Protein AF-A0A1C5VW47-F1 (afdb_monomer_lite)

Structure (mmCIF, N/CA/C/O backbone):
data_AF-A0A1C5VW47-F1
#
_entry.id   AF-A0A1C5VW47-F1
#
loop_
_atom_site.group_PDB
_atom_site.id
_atom_site.type_symbol
_atom_site.label_atom_id
_atom_site.label_alt_id
_atom_site.label_comp_id
_atom_site.label_asym_id
_atom_site.label_entity_id
_atom_site.label_seq_id
_atom_site.pdbx_PDB_ins_code
_atom_site.Cartn_x
_atom_site.Cartn_y
_atom_site.Cartn_z
_atom_site.occupancy
_atom_site.B_iso_or_equiv
_atom_site.auth_seq_id
_atom_site.auth_comp_id
_atom_site.auth_asym_id
_atom_site.auth_atom_id
_atom_site.pdbx_PDB_model_num
ATOM 1 N N . MET A 1 1 ? 24.493 -15.133 -5.962 1.00 59.44 1 MET A N 1
ATOM 2 C CA . MET A 1 1 ? 23.735 -14.236 -6.859 1.00 59.44 1 MET A CA 1
ATOM 3 C C . MET A 1 1 ? 22.553 -13.717 -6.058 1.00 59.44 1 MET A C 1
ATOM 5 O O . MET A 1 1 ? 21.552 -14.414 -5.952 1.00 59.44 1 MET A O 1
ATOM 9 N N . HIS A 1 2 ? 22.722 -12.598 -5.358 1.00 70.94 2 HIS A N 1
ATOM 10 C CA . HIS A 1 2 ? 21.660 -12.024 -4.533 1.00 70.94 2 HIS A CA 1
ATOM 11 C C . HIS A 1 2 ? 20.960 -10.961 -5.357 1.00 70.94 2 HIS A C 1
ATOM 13 O O . HIS A 1 2 ? 21.640 -10.074 -5.847 1.00 70.94 2 HIS A O 1
ATOM 19 N N . LEU A 1 3 ? 19.636 -11.064 -5.482 1.00 79.25 3 LEU A N 1
ATOM 20 C CA . LEU A 1 3 ? 18.802 -10.002 -6.030 1.00 79.25 3 LEU A CA 1
ATOM 21 C C . LEU A 1 3 ? 18.899 -8.795 -5.093 1.00 79.25 3 LEU A C 1
ATOM 23 O O . LEU A 1 3 ? 18.185 -8.705 -4.092 1.00 79.25 3 LEU A O 1
ATOM 27 N N . GLY A 1 4 ? 19.841 -7.907 -5.377 1.00 91.94 4 GLY A N 1
ATOM 28 C CA . GLY A 1 4 ? 20.003 -6.645 -4.688 1.00 91.94 4 GLY A CA 1
ATOM 29 C C . GLY A 1 4 ? 18.925 -5.645 -5.097 1.00 91.94 4 GLY A C 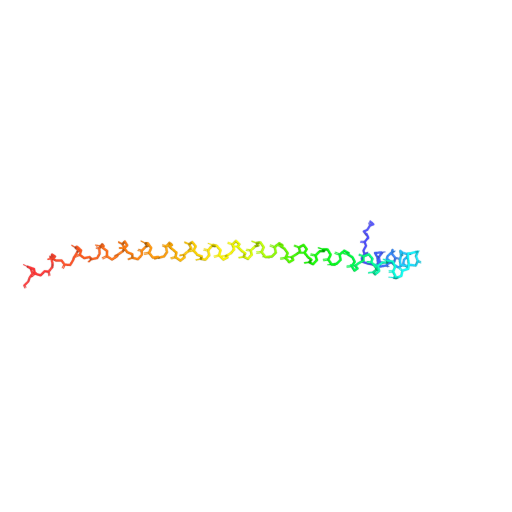1
ATOM 30 O O . GLY A 1 4 ? 18.156 -5.845 -6.040 1.00 91.94 4 GLY A O 1
ATOM 31 N N . ALA A 1 5 ? 18.900 -4.509 -4.399 1.00 93.94 5 ALA A N 1
ATOM 32 C CA . ALA A 1 5 ? 17.970 -3.420 -4.696 1.00 93.94 5 ALA A CA 1
ATOM 33 C C . ALA A 1 5 ? 18.071 -2.943 -6.159 1.00 93.94 5 ALA A C 1
ATOM 35 O O . ALA A 1 5 ? 17.060 -2.600 -6.769 1.00 93.94 5 ALA A O 1
ATOM 36 N N . GLN A 1 6 ? 19.276 -2.978 -6.740 1.00 92.75 6 GLN A N 1
ATOM 37 C CA . GLN A 1 6 ? 19.512 -2.596 -8.131 1.00 92.75 6 GLN A CA 1
ATOM 38 C C . GLN A 1 6 ? 18.828 -3.551 -9.122 1.00 92.75 6 GLN A C 1
ATOM 40 O O . GLN A 1 6 ? 18.162 -3.085 -10.045 1.00 92.75 6 GLN A O 1
ATOM 45 N N . GLU A 1 7 ? 18.930 -4.868 -8.927 1.00 93.19 7 GLU A N 1
ATOM 46 C CA . GLU A 1 7 ? 18.259 -5.844 -9.798 1.00 93.19 7 GLU A CA 1
ATOM 47 C C . GLU A 1 7 ? 16.734 -5.756 -9.668 1.00 93.19 7 GLU A C 1
ATOM 49 O O . GLU A 1 7 ? 16.036 -5.791 -10.683 1.00 93.19 7 GLU A O 1
ATOM 54 N N . LEU A 1 8 ? 16.205 -5.544 -8.455 1.00 94.31 8 LEU A N 1
ATOM 55 C CA . LEU A 1 8 ? 14.764 -5.338 -8.265 1.00 94.31 8 LEU A CA 1
ATOM 56 C C . LEU A 1 8 ? 14.243 -4.088 -8.982 1.00 94.31 8 LEU A C 1
ATOM 58 O O . LEU A 1 8 ? 13.160 -4.141 -9.562 1.00 94.31 8 LEU A O 1
ATOM 62 N N . ILE A 1 9 ? 15.002 -2.988 -8.995 1.00 94.81 9 ILE A N 1
ATOM 63 C CA . ILE A 1 9 ? 14.629 -1.771 -9.734 1.00 94.81 9 ILE A CA 1
ATOM 64 C C . ILE A 1 9 ? 14.568 -2.035 -11.243 1.00 94.81 9 ILE A C 1
ATOM 66 O O . ILE A 1 9 ? 13.620 -1.599 -11.898 1.00 94.81 9 ILE A O 1
ATOM 70 N N . VAL A 1 10 ? 15.537 -2.770 -11.798 1.00 95.12 10 VAL A N 1
ATOM 71 C CA . VAL A 1 10 ? 15.551 -3.116 -13.230 1.00 95.12 10 VAL A CA 1
ATOM 72 C C . VAL A 1 10 ? 14.353 -3.997 -13.589 1.00 95.12 10 VAL A C 1
ATOM 74 O O . VAL A 1 10 ? 13.662 -3.726 -14.571 1.00 95.12 10 VAL A O 1
ATOM 77 N N . ILE A 1 11 ? 14.053 -5.009 -12.771 1.00 94.31 11 ILE A N 1
ATOM 78 C CA . ILE A 1 11 ? 12.882 -5.876 -12.970 1.00 94.31 11 ILE A CA 1
ATOM 79 C C . ILE A 1 11 ? 11.588 -5.058 -12.877 1.00 94.31 11 ILE A C 1
ATOM 81 O O . ILE A 1 11 ? 10.704 -5.202 -13.723 1.00 94.31 11 ILE A O 1
ATOM 85 N N . LEU A 1 12 ? 11.484 -4.162 -11.894 1.00 94.12 12 LEU A N 1
ATOM 86 C CA . LEU A 1 12 ? 10.323 -3.292 -11.720 1.00 94.12 12 LEU A CA 1
ATOM 87 C C . LEU A 1 12 ? 10.115 -2.374 -12.930 1.00 94.12 12 LEU A C 1
ATOM 89 O O . LEU A 1 12 ? 8.978 -2.204 -13.365 1.00 94.12 12 LEU A O 1
ATOM 93 N N . LEU A 1 13 ? 11.190 -1.842 -13.517 1.00 95.31 13 LEU A N 1
ATOM 94 C CA . LEU A 1 13 ? 11.136 -1.069 -14.761 1.00 95.31 13 LEU A CA 1
ATOM 95 C C . LEU A 1 13 ? 10.599 -1.899 -15.933 1.00 95.31 13 LEU A C 1
ATOM 97 O O . LEU A 1 13 ? 9.718 -1.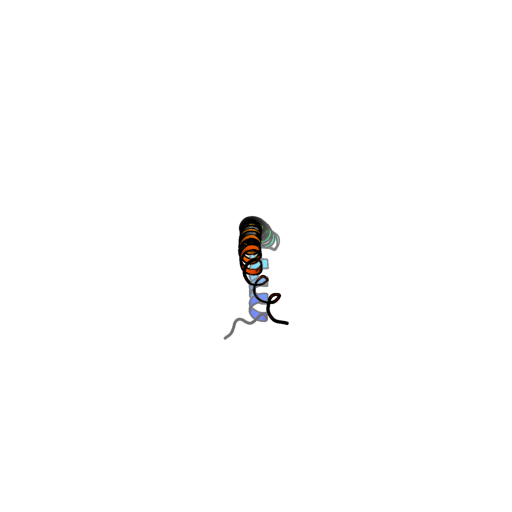429 -16.651 1.00 95.31 13 LEU A O 1
ATOM 101 N N . ILE A 1 14 ? 11.072 -3.137 -16.103 1.00 96.06 14 ILE A N 1
ATOM 102 C CA . ILE A 1 14 ? 10.586 -4.039 -17.160 1.00 96.06 14 ILE A CA 1
ATOM 103 C C . ILE A 1 14 ? 9.089 -4.320 -16.975 1.00 96.06 14 ILE A C 1
ATOM 105 O O . ILE A 1 14 ? 8.308 -4.172 -17.914 1.00 96.06 14 ILE A O 1
ATOM 109 N N . VAL A 1 15 ? 8.665 -4.658 -15.755 1.00 95.38 15 VAL A N 1
ATOM 110 C CA . VAL A 1 15 ? 7.248 -4.876 -15.417 1.00 95.38 15 VAL A CA 1
ATOM 111 C C . VAL A 1 15 ? 6.426 -3.614 -15.699 1.00 95.38 15 VAL A C 1
ATOM 113 O O . VAL A 1 15 ? 5.345 -3.695 -16.282 1.00 95.38 15 VAL A O 1
ATOM 116 N N . LEU A 1 16 ? 6.940 -2.434 -15.353 1.00 94.81 16 LEU A N 1
ATOM 117 C CA . LEU A 1 16 ? 6.254 -1.168 -15.593 1.00 94.81 16 LEU A CA 1
ATOM 118 C C . LEU A 1 16 ? 6.088 -0.863 -17.087 1.00 94.81 16 LEU A C 1
ATOM 120 O O . LEU A 1 16 ? 5.077 -0.277 -17.461 1.00 94.81 16 LEU A O 1
ATOM 124 N N . ILE A 1 17 ? 7.031 -1.270 -17.939 1.00 95.75 17 ILE A N 1
ATOM 125 C CA . ILE A 1 17 ? 6.917 -1.126 -19.398 1.00 95.75 17 ILE A CA 1
ATOM 126 C C . ILE A 1 17 ? 5.877 -2.106 -19.962 1.00 95.75 17 ILE A C 1
ATOM 128 O O . ILE A 1 17 ? 5.057 -1.705 -20.784 1.00 95.75 17 ILE A O 1
ATOM 132 N N . LEU A 1 18 ? 5.865 -3.361 -19.498 1.00 95.81 18 LEU A N 1
ATOM 133 C CA . LEU A 1 18 ? 4.927 -4.387 -19.977 1.00 95.81 18 LEU A CA 1
ATOM 134 C C . LEU A 1 18 ? 3.478 -4.105 -19.564 1.00 95.81 18 LEU A C 1
ATOM 136 O O . LEU A 1 18 ? 2.559 -4.225 -20.372 1.00 95.81 18 LEU A O 1
ATOM 140 N N . PHE A 1 19 ? 3.264 -3.739 -18.301 1.00 93.94 19 PHE A N 1
ATOM 141 C CA . PHE A 1 19 ? 1.925 -3.520 -17.746 1.00 93.94 19 PHE A CA 1
ATOM 142 C C . PHE A 1 19 ? 1.484 -2.051 -17.807 1.00 93.94 19 PHE A C 1
ATOM 144 O O . PHE A 1 19 ? 0.287 -1.757 -17.747 1.00 93.94 19 PHE A O 1
ATOM 151 N N . GLY A 1 20 ? 2.429 -1.119 -17.931 1.00 92.38 20 GLY A N 1
ATOM 152 C CA . GLY A 1 20 ? 2.188 0.317 -17.850 1.00 92.38 20 GLY A CA 1
ATOM 153 C C . GLY A 1 20 ? 1.958 0.809 -16.415 1.00 92.38 20 GLY A C 1
ATOM 154 O O . GLY A 1 20 ? 1.395 0.119 -15.560 1.00 92.38 20 GLY A O 1
ATOM 155 N N . GLY A 1 21 ? 2.296 2.076 -16.156 1.00 93.06 21 GLY A N 1
ATOM 156 C CA . GLY A 1 21 ? 2.075 2.702 -14.843 1.00 93.06 21 GLY A CA 1
ATOM 157 C C . GLY A 1 21 ? 0.608 2.750 -14.407 1.00 93.06 21 GLY A C 1
ATOM 158 O O . GLY A 1 21 ? 0.311 2.657 -13.219 1.00 93.06 21 GLY A O 1
ATOM 159 N N . LYS A 1 22 ? -0.335 2.812 -15.357 1.00 92.56 22 LYS A N 1
ATOM 160 C CA . LYS A 1 22 ? -1.777 2.844 -15.062 1.00 92.56 22 LYS A CA 1
ATOM 161 C C . LYS A 1 22 ? -2.296 1.549 -14.428 1.00 92.56 22 LYS A C 1
ATOM 163 O O . LYS A 1 22 ? -3.105 1.625 -13.506 1.00 92.56 22 LYS A O 1
ATOM 168 N N . LYS A 1 23 ? -1.856 0.372 -14.896 1.00 92.81 23 LYS A N 1
ATOM 169 C CA . LYS A 1 23 ? -2.300 -0.918 -14.336 1.00 92.81 23 LYS A CA 1
ATOM 170 C C . LYS A 1 23 ? -1.697 -1.156 -12.955 1.00 92.81 23 LYS A C 1
ATOM 172 O O . LYS A 1 23 ? -2.436 -1.490 -12.034 1.00 92.81 23 LYS A O 1
ATOM 177 N N . VAL A 1 24 ? -0.395 -0.903 -12.798 1.00 93.31 24 VAL A N 1
ATOM 178 C CA . VAL A 1 24 ? 0.304 -1.031 -11.507 1.00 93.31 24 VAL A CA 1
ATOM 179 C C . VAL A 1 24 ? -0.290 -0.077 -10.465 1.00 93.31 24 VAL A C 1
ATOM 181 O O . VAL A 1 24 ? -0.614 -0.505 -9.361 1.00 93.31 24 VAL A O 1
ATOM 184 N N . ALA A 1 25 ? -0.533 1.190 -10.825 1.00 91.88 25 ALA A N 1
ATOM 185 C CA . ALA A 1 25 ? -1.170 2.154 -9.926 1.00 91.88 25 ALA A CA 1
ATOM 186 C C . ALA A 1 25 ? -2.621 1.776 -9.579 1.00 91.88 25 ALA A C 1
ATOM 188 O O . ALA A 1 25 ? -3.049 1.982 -8.445 1.00 91.88 25 ALA A O 1
ATOM 189 N N . GLY A 1 26 ? -3.377 1.209 -10.526 1.00 95.19 26 GLY A N 1
ATOM 190 C CA . GLY A 1 26 ? -4.729 0.705 -10.275 1.00 95.19 26 GLY A CA 1
ATOM 191 C C . GLY A 1 26 ? -4.751 -0.434 -9.251 1.00 95.19 26 GLY A C 1
ATOM 192 O O . GLY A 1 26 ? -5.510 -0.368 -8.285 1.00 95.19 26 GLY A O 1
ATOM 193 N N . LEU A 1 27 ? -3.873 -1.430 -9.419 1.00 94.56 27 LEU A N 1
ATOM 194 C CA . LEU A 1 27 ? -3.719 -2.545 -8.476 1.00 94.56 27 LEU A CA 1
ATOM 195 C C . LEU A 1 27 ? -3.244 -2.062 -7.100 1.00 94.56 27 LEU A C 1
ATOM 197 O O . LEU A 1 27 ? -3.815 -2.452 -6.085 1.00 94.56 27 LEU A O 1
ATOM 201 N N . GLY A 1 28 ? -2.255 -1.165 -7.064 1.00 94.88 28 GLY A N 1
ATOM 202 C CA . GLY A 1 28 ? -1.751 -0.577 -5.824 1.00 94.88 28 GLY A CA 1
ATOM 203 C C . GLY A 1 28 ? -2.818 0.210 -5.061 1.00 94.88 28 GLY A C 1
ATOM 204 O O . GLY A 1 28 ? -2.920 0.066 -3.846 1.00 94.88 28 GLY A O 1
ATOM 205 N N . LYS A 1 29 ? -3.666 0.987 -5.754 1.00 95.44 29 LYS A N 1
ATOM 206 C CA . LYS A 1 29 ? -4.805 1.674 -5.119 1.00 95.44 29 LYS A CA 1
ATOM 207 C C . LYS A 1 29 ? -5.816 0.685 -4.541 1.00 95.44 29 LYS A C 1
ATOM 209 O O . LYS A 1 29 ? -6.214 0.854 -3.396 1.00 95.44 29 LYS A O 1
ATOM 214 N N . ALA A 1 30 ? -6.202 -0.343 -5.298 1.00 96.06 30 ALA A N 1
ATOM 215 C CA . ALA A 1 30 ? -7.160 -1.347 -4.831 1.00 96.06 30 ALA A CA 1
ATOM 216 C C . ALA A 1 30 ? -6.636 -2.125 -3.609 1.00 96.06 30 ALA A C 1
ATOM 218 O O . ALA A 1 30 ? -7.335 -2.235 -2.601 1.00 96.06 30 ALA A O 1
ATOM 219 N N . MET A 1 31 ? -5.387 -2.604 -3.660 1.00 96.50 31 MET A N 1
ATOM 220 C CA . MET A 1 31 ? -4.765 -3.290 -2.522 1.00 96.50 31 MET A CA 1
ATOM 221 C C . MET A 1 31 ? -4.543 -2.356 -1.330 1.00 96.50 31 MET A C 1
ATOM 223 O O . MET A 1 31 ? -4.758 -2.762 -0.192 1.00 96.50 31 MET A O 1
ATOM 227 N N . GLY A 1 32 ? -4.149 -1.104 -1.574 1.00 95.06 32 GLY A N 1
ATOM 228 C CA . GLY A 1 32 ? -3.935 -0.110 -0.523 1.00 95.06 32 GLY A CA 1
ATOM 229 C C . GLY A 1 32 ? -5.213 0.218 0.244 1.00 95.06 32 GLY A C 1
ATOM 230 O O . GLY A 1 32 ? -5.184 0.272 1.471 1.00 95.06 32 GLY A O 1
ATOM 231 N N . THR A 1 33 ? -6.341 0.373 -0.456 1.00 96.50 33 THR A N 1
ATOM 232 C CA . THR A 1 33 ? -7.651 0.562 0.183 1.00 96.50 33 THR A CA 1
ATOM 233 C C . THR A 1 33 ? -8.040 -0.653 1.022 1.00 96.50 33 THR A C 1
ATOM 235 O O . THR A 1 33 ? -8.367 -0.486 2.193 1.00 96.50 33 THR A O 1
ATOM 238 N N . SER A 1 34 ?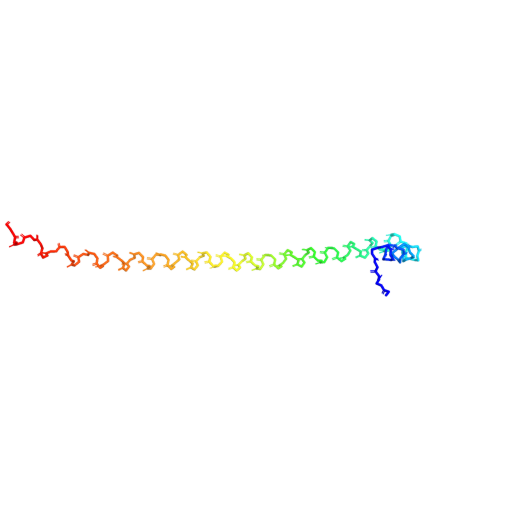 -7.908 -1.869 0.478 1.00 96.38 34 SER A N 1
ATOM 239 C CA . SER A 1 34 ? -8.225 -3.104 1.212 1.00 96.38 34 SER A CA 1
ATOM 240 C C . SER A 1 34 ? -7.369 -3.271 2.471 1.00 96.38 34 SER A C 1
ATOM 242 O O . SER A 1 34 ? -7.891 -3.580 3.541 1.00 96.38 34 SER A O 1
ATOM 244 N N . LEU A 1 35 ? -6.061 -3.004 2.381 1.00 96.62 35 LEU A N 1
ATOM 245 C CA . LEU A 1 35 ? -5.167 -3.085 3.534 1.00 96.62 35 LEU A CA 1
ATOM 246 C C . LEU A 1 35 ? -5.464 -1.992 4.567 1.00 96.62 35 LEU A C 1
ATOM 248 O O . LEU A 1 35 ? -5.338 -2.232 5.768 1.00 96.62 35 LEU A O 1
ATOM 252 N N . ARG A 1 36 ? -5.862 -0.795 4.121 1.00 95.62 36 ARG A N 1
ATOM 253 C CA . ARG A 1 36 ? -6.254 0.300 5.011 1.00 95.62 36 ARG A CA 1
ATOM 254 C C . ARG A 1 36 ? -7.524 -0.036 5.791 1.00 95.62 36 ARG A C 1
ATOM 256 O O . ARG A 1 36 ? -7.523 0.145 7.004 1.00 95.62 36 ARG A O 1
ATOM 263 N N . GLU A 1 37 ? -8.561 -0.529 5.121 1.00 95.31 37 GLU A N 1
ATOM 264 C CA . GLU A 1 37 ? -9.809 -0.963 5.764 1.00 95.31 37 GLU A CA 1
ATOM 265 C C . GLU A 1 37 ? -9.549 -2.119 6.734 1.00 95.31 37 GLU A C 1
ATOM 267 O O . GLU A 1 37 ? -9.956 -2.051 7.891 1.00 95.31 37 GLU A O 1
ATOM 272 N N . PHE A 1 38 ? -8.765 -3.118 6.314 1.00 95.56 38 PHE A N 1
ATOM 273 C CA . PHE A 1 38 ? -8.344 -4.215 7.186 1.00 95.56 38 PHE A CA 1
ATOM 274 C C . PHE A 1 38 ? -7.610 -3.701 8.431 1.00 95.56 38 PHE A C 1
ATOM 276 O O . PHE A 1 38 ? -7.903 -4.113 9.552 1.00 95.56 38 PHE A O 1
ATOM 283 N N . LYS A 1 39 ? -6.677 -2.757 8.258 1.00 92.75 39 LYS A N 1
ATOM 284 C CA . LYS A 1 39 ? -5.948 -2.153 9.374 1.00 92.75 39 LYS A CA 1
ATOM 285 C C . LYS A 1 39 ? -6.880 -1.363 10.291 1.00 92.75 39 LYS A C 1
ATOM 287 O O . LYS A 1 39 ? -6.722 -1.456 11.504 1.00 92.75 39 LYS A O 1
ATOM 292 N N . GLU A 1 40 ? -7.817 -0.584 9.762 1.00 93.44 40 GLU A N 1
ATOM 293 C CA . GLU A 1 40 ? -8.793 0.139 10.584 1.00 93.44 40 GLU A CA 1
ATOM 294 C C . GLU A 1 40 ? -9.671 -0.823 11.399 1.00 93.44 40 GLU A C 1
ATOM 296 O O . GLU A 1 40 ? -9.861 -0.583 12.587 1.00 93.44 40 GLU A O 1
ATOM 301 N N . GLU A 1 41 ? -10.146 -1.922 10.812 1.00 91.69 41 GLU A N 1
ATOM 302 C CA . GLU A 1 41 ? -10.978 -2.923 11.499 1.00 91.69 41 GLU A CA 1
ATOM 303 C C . GLU A 1 41 ? -10.212 -3.653 12.618 1.00 91.69 41 GLU A C 1
ATOM 305 O O . GLU A 1 41 ? -10.698 -3.808 13.743 1.00 91.69 41 GLU A O 1
ATOM 310 N N . VAL A 1 42 ? -8.961 -4.035 12.339 1.00 91.25 42 VAL A N 1
ATOM 311 C CA . VAL A 1 42 ? -8.073 -4.678 13.321 1.00 91.25 42 VAL A CA 1
ATOM 312 C C . VAL A 1 42 ? -7.730 -3.729 14.473 1.00 91.25 42 VAL A C 1
ATOM 314 O O . VAL A 1 42 ? -7.691 -4.162 15.626 1.00 91.25 42 VAL A O 1
ATOM 317 N N . ASN A 1 43 ? -7.506 -2.439 14.193 1.00 89.06 43 ASN A N 1
ATOM 318 C CA . ASN A 1 43 ? -7.250 -1.451 15.247 1.00 89.06 43 ASN A CA 1
ATOM 319 C C . ASN A 1 43 ? -8.511 -1.174 16.074 1.00 89.06 43 ASN A C 1
ATOM 321 O O . ASN A 1 43 ? -8.420 -1.244 17.291 1.00 89.06 43 ASN A O 1
ATOM 325 N N . LYS A 1 44 ? -9.692 -1.001 15.458 1.00 84.38 44 LYS A N 1
ATOM 326 C CA . LYS A 1 44 ? -10.965 -0.860 16.195 1.00 84.38 44 LYS A CA 1
ATOM 327 C C . LYS A 1 44 ? -11.224 -2.043 17.133 1.00 84.38 44 LYS A C 1
ATOM 329 O O . LYS A 1 44 ? -11.630 -1.845 18.273 1.00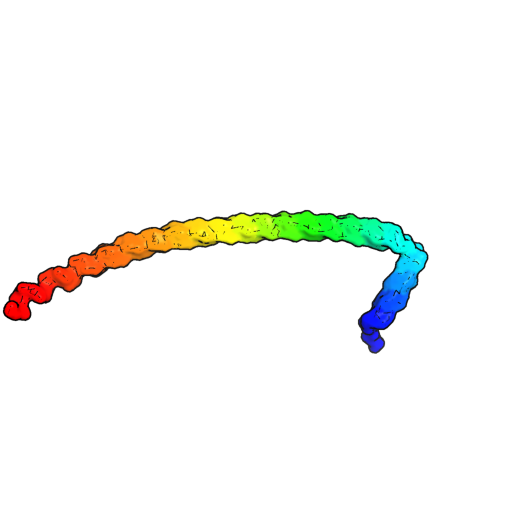 84.38 44 LYS A O 1
ATOM 334 N N . THR A 1 45 ? -10.941 -3.264 16.679 1.00 78.38 45 THR A N 1
ATOM 335 C CA . THR A 1 45 ? -11.057 -4.471 17.514 1.00 78.38 45 THR A CA 1
ATOM 336 C C . THR A 1 45 ? -10.029 -4.473 18.650 1.00 78.38 45 THR A C 1
ATOM 338 O O . THR A 1 45 ? -10.351 -4.833 19.777 1.00 78.38 45 THR A O 1
ATOM 341 N N . SER A 1 46 ? -8.795 -4.040 18.380 1.00 74.06 46 SER A N 1
ATOM 342 C CA . SER A 1 46 ? -7.734 -3.954 19.396 1.00 74.06 46 SER A CA 1
ATOM 343 C C . SER A 1 46 ? -7.998 -2.862 20.440 1.00 74.06 46 SER A C 1
ATOM 345 O O . SER A 1 46 ? -7.700 -3.064 21.616 1.00 74.06 46 SER A O 1
ATOM 347 N N . ASP A 1 47 ? -8.571 -1.730 20.031 1.00 67.62 47 ASP A N 1
ATOM 348 C CA . ASP A 1 47 ? -8.950 -0.627 20.916 1.00 67.62 47 ASP A CA 1
ATOM 349 C C . ASP A 1 47 ? 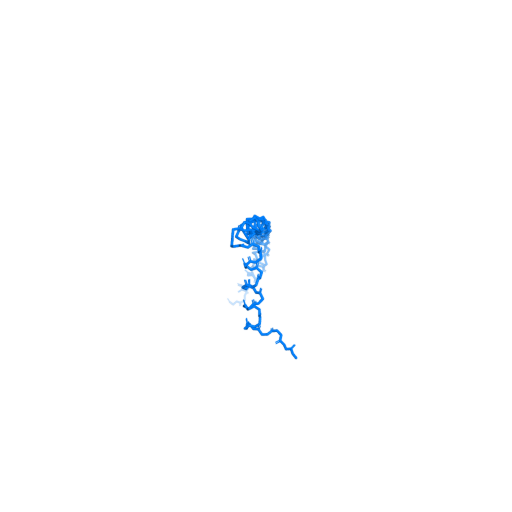-10.177 -0.996 21.767 1.00 67.62 47 ASP A C 1
ATOM 351 O O . ASP A 1 47 ? -10.164 -0.757 22.970 1.00 67.62 47 ASP A O 1
ATOM 355 N N . ALA A 1 48 ? -11.164 -1.715 21.216 1.00 60.41 48 ALA A N 1
ATOM 356 C CA . ALA A 1 48 ? -12.285 -2.261 21.994 1.00 60.41 48 ALA A CA 1
ATOM 357 C C . ALA A 1 48 ? -11.836 -3.271 23.073 1.00 60.41 48 ALA A C 1
ATOM 359 O O . ALA A 1 48 ? -12.420 -3.341 24.155 1.00 60.41 48 ALA A O 1
ATOM 360 N N . VAL A 1 49 ? -10.770 -4.036 22.809 1.00 60.53 49 VAL A N 1
ATOM 361 C CA . VAL A 1 49 ? -10.156 -4.944 23.796 1.00 60.53 49 VAL A CA 1
ATOM 362 C C . VAL A 1 49 ? -9.344 -4.176 24.850 1.00 60.53 49 VAL A C 1
ATOM 364 O O . VAL A 1 49 ? -9.284 -4.605 26.002 1.00 60.53 49 VAL A O 1
ATOM 367 N N . LYS A 1 50 ? -8.751 -3.028 24.496 1.00 59.50 50 LYS A N 1
ATOM 368 C CA . LYS A 1 50 ? -8.063 -2.139 25.449 1.00 59.50 50 LYS A CA 1
ATOM 369 C C . LYS A 1 50 ? -9.031 -1.379 26.358 1.00 59.50 50 LYS A C 1
ATOM 371 O O . LYS A 1 50 ? -8.793 -1.357 27.561 1.00 59.50 50 LYS A O 1
ATOM 376 N N . ASP A 1 51 ? -10.133 -0.852 25.830 1.00 57.31 51 ASP A N 1
ATOM 377 C CA . ASP A 1 51 ? -11.152 -0.158 26.635 1.00 57.31 51 ASP A CA 1
ATOM 378 C C . ASP A 1 51 ? -11.850 -1.110 27.624 1.00 57.31 51 ASP A C 1
ATOM 380 O O . ASP A 1 51 ? -12.135 -0.737 28.762 1.00 57.31 51 ASP A O 1
ATOM 384 N N . GLY A 1 52 ? -12.043 -2.381 27.249 1.00 56.16 52 GLY A N 1
ATOM 385 C CA . GLY A 1 52 ? -12.511 -3.413 28.182 1.00 56.16 52 GLY A CA 1
ATOM 386 C C . GLY A 1 52 ? -11.501 -3.746 29.290 1.00 56.16 52 GLY A C 1
ATOM 387 O O . GLY A 1 52 ? -11.895 -4.067 30.411 1.00 56.16 52 GLY A O 1
ATOM 388 N N . ALA A 1 53 ? -10.198 -3.636 29.016 1.00 54.19 53 ALA A N 1
ATOM 389 C CA . ALA A 1 53 ? -9.147 -3.885 30.004 1.00 54.19 53 ALA A CA 1
ATOM 390 C C . ALA A 1 53 ? -9.001 -2.739 31.026 1.00 54.19 53 ALA A C 1
ATOM 392 O O . ALA A 1 53 ? -8.672 -3.004 32.185 1.00 54.19 53 ALA A O 1
ATOM 393 N N . ASP A 1 54 ? -9.286 -1.493 30.636 1.00 52.78 54 ASP A N 1
ATOM 394 C CA . ASP A 1 54 ? -9.324 -0.350 31.561 1.00 52.78 54 ASP A CA 1
ATOM 395 C C . ASP A 1 54 ? -10.554 -0.400 32.490 1.00 52.78 54 ASP A C 1
ATOM 397 O O . ASP A 1 54 ? -10.425 -0.136 33.687 1.00 52.78 54 ASP A O 1
ATOM 401 N N . ALA A 1 55 ? -11.711 -0.868 32.001 1.00 54.28 55 ALA A N 1
ATOM 402 C CA . ALA A 1 55 ? -12.903 -1.080 32.832 1.00 54.28 55 ALA A CA 1
ATOM 403 C C . ALA A 1 55 ? -12.703 -2.182 33.896 1.00 54.28 55 ALA A C 1
ATOM 405 O O . ALA A 1 55 ? -13.021 -1.983 35.067 1.00 54.28 55 ALA A O 1
ATOM 406 N N . VAL A 1 56 ? -12.080 -3.311 33.534 1.00 56.03 56 VAL A N 1
ATOM 407 C CA . VAL A 1 56 ? -11.796 -4.413 34.481 1.00 56.03 56 VAL A CA 1
ATOM 408 C C . VAL A 1 56 ? -10.724 -4.023 35.513 1.00 56.03 56 VAL A C 1
ATOM 410 O O . VAL A 1 56 ? -10.733 -4.500 36.651 1.00 56.03 56 VAL A O 1
ATOM 413 N N . LYS A 1 57 ? -9.804 -3.118 35.154 1.00 55.69 57 LYS A N 1
ATOM 414 C CA . LYS A 1 57 ? -8.791 -2.584 36.076 1.00 55.69 57 LYS A CA 1
ATOM 415 C C . LYS A 1 57 ? -9.372 -1.557 37.056 1.00 55.69 57 LYS A C 1
ATOM 417 O O . LYS A 1 57 ? -8.902 -1.497 38.194 1.00 55.69 57 LYS A O 1
ATOM 422 N N . ALA A 1 58 ? -10.386 -0.794 36.645 1.00 53.72 58 ALA A N 1
ATOM 423 C CA . ALA A 1 58 ? -11.107 0.130 37.520 1.00 53.72 58 ALA A CA 1
ATOM 424 C C . ALA A 1 58 ? -11.896 -0.625 38.608 1.00 53.72 58 ALA A C 1
ATOM 426 O O . ALA A 1 58 ? -11.733 -0.335 39.794 1.00 53.72 58 ALA A O 1
ATOM 427 N N . GLU A 1 59 ? -12.624 -1.684 38.238 1.00 54.22 59 GLU A N 1
ATOM 428 C CA . GLU A 1 59 ? -13.416 -2.483 39.190 1.00 54.22 59 GLU A CA 1
ATOM 429 C C . GLU A 1 59 ? -12.541 -3.283 40.179 1.00 54.22 59 GLU A C 1
ATOM 431 O O . GLU A 1 59 ? -12.867 -3.413 41.362 1.00 54.22 59 GLU A O 1
ATOM 436 N N . ALA A 1 60 ? -11.364 -3.753 39.746 1.00 55.69 60 ALA A N 1
ATOM 437 C CA . ALA A 1 60 ? -10.404 -4.431 40.624 1.00 55.69 60 ALA A CA 1
ATOM 438 C C . ALA A 1 60 ? -9.701 -3.485 41.624 1.00 55.69 60 ALA A C 1
ATOM 440 O O . ALA A 1 60 ? -9.173 -3.943 42.645 1.00 55.69 60 ALA A O 1
ATOM 441 N N . SER A 1 61 ? -9.684 -2.175 41.350 1.00 55.88 61 SER A N 1
ATOM 442 C CA . SER A 1 61 ? -9.058 -1.170 42.215 1.00 55.88 61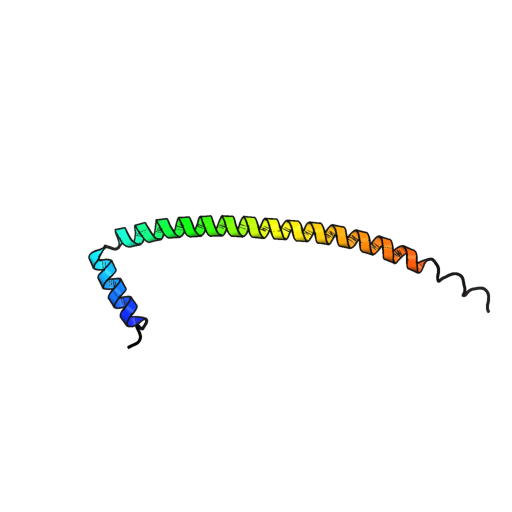 SER A CA 1
ATOM 443 C C . SER A 1 61 ? -9.977 -0.721 43.361 1.00 55.88 61 SER A C 1
ATOM 445 O O . SER A 1 61 ? -9.479 -0.420 44.448 1.00 55.88 61 SER A O 1
ATOM 447 N N . GLU A 1 62 ? -11.299 -0.743 43.170 1.00 56.31 62 GLU A N 1
ATOM 448 C CA . GLU A 1 62 ? -12.277 -0.442 44.230 1.00 56.31 62 GLU A CA 1
ATOM 449 C C . GLU A 1 62 ? -12.447 -1.606 45.222 1.00 56.31 62 GLU A C 1
ATOM 451 O O . GLU A 1 62 ? -12.511 -1.386 46.434 1.00 56.31 62 GLU A O 1
ATOM 456 N N . ALA A 1 63 ? -12.384 -2.858 44.753 1.00 57.06 63 ALA A N 1
ATOM 457 C CA . ALA A 1 63 ? -12.462 -4.031 45.630 1.00 57.06 63 ALA A CA 1
ATOM 458 C C . ALA A 1 63 ? -11.241 -4.183 46.567 1.00 57.06 63 ALA A C 1
ATOM 460 O O . ALA A 1 63 ? -11.364 -4.705 47.677 1.00 57.06 63 ALA A O 1
ATOM 461 N N . LYS A 1 64 ? -10.057 -3.699 46.159 1.00 54.50 64 LYS A N 1
ATOM 462 C CA . LYS A 1 64 ? -8.833 -3.728 46.985 1.00 54.50 64 LYS A CA 1
ATOM 463 C C . LYS A 1 64 ? -8.809 -2.655 48.079 1.00 54.50 64 LYS A C 1
ATOM 465 O O . LYS A 1 64 ? -8.265 -2.913 49.148 1.00 54.50 64 LYS A O 1
ATOM 470 N N . GLN A 1 65 ? -9.419 -1.489 47.855 1.00 56.72 65 GLN A N 1
ATOM 471 C CA . GLN A 1 65 ? -9.435 -0.401 48.846 1.00 56.72 65 GLN A CA 1
ATOM 472 C C . GLN A 1 65 ? -10.422 -0.651 49.996 1.00 56.72 65 GLN A C 1
ATOM 474 O O . GLN A 1 65 ? -10.148 -0.260 51.130 1.00 56.72 65 GLN A O 1
ATOM 479 N N . ALA A 1 66 ? -11.517 -1.376 49.750 1.00 55.22 66 ALA A N 1
ATOM 480 C CA . ALA A 1 66 ? -12.460 -1.758 50.803 1.00 55.22 66 ALA A CA 1
ATOM 481 C C . ALA A 1 66 ? -11.901 -2.832 51.763 1.00 55.22 66 ALA A C 1
ATOM 483 O O . ALA A 1 66 ? -12.258 -2.854 52.940 1.00 55.22 66 ALA A O 1
ATOM 484 N N . ALA A 1 67 ? -10.996 -3.698 51.291 1.00 55.03 67 ALA A N 1
ATOM 485 C CA . ALA A 1 67 ? -10.399 -4.755 52.111 1.00 55.03 67 ALA A CA 1
ATOM 486 C C . ALA A 1 67 ? -9.257 -4.250 53.019 1.00 55.03 67 ALA A C 1
ATOM 488 O O . ALA A 1 67 ? -9.069 -4.765 54.120 1.00 55.03 67 ALA A O 1
ATOM 489 N N . GLU A 1 68 ? -8.515 -3.220 52.599 1.00 52.41 68 GLU A N 1
ATOM 490 C CA . GLU A 1 68 ? -7.367 -2.693 53.357 1.00 52.41 68 GLU A CA 1
ATOM 491 C C . GLU A 1 68 ? -7.786 -1.743 54.502 1.00 52.41 68 GLU A C 1
ATOM 493 O O . GLU A 1 68 ? -7.077 -1.611 55.502 1.00 52.41 68 GLU A O 1
ATOM 498 N N . GLY A 1 69 ? -8.982 -1.145 54.417 1.00 48.28 69 GLY A N 1
ATOM 499 C CA . GLY A 1 69 ? -9.554 -0.295 55.471 1.00 48.28 69 GLY A CA 1
ATOM 500 C C . GLY A 1 69 ? -10.024 -1.053 56.721 1.00 48.28 69 GLY A C 1
ATOM 501 O O . GLY A 1 69 ? -9.983 -0.502 57.821 1.00 48.28 69 GLY A O 1
ATOM 502 N N . ALA A 1 70 ? -10.411 -2.325 56.588 1.00 52.44 70 ALA A N 1
ATOM 503 C CA . ALA A 1 70 ? -10.897 -3.135 57.709 1.00 52.44 70 ALA A CA 1
ATOM 504 C C . ALA A 1 70 ? -9.765 -3.677 58.605 1.00 52.44 70 ALA A C 1
ATOM 506 O O . ALA A 1 70 ? -9.970 -3.888 59.797 1.00 52.44 70 ALA A O 1
ATOM 507 N N . VAL A 1 71 ? -8.548 -3.847 58.073 1.00 53.78 71 VAL A N 1
ATOM 508 C CA . VAL A 1 71 ? -7.419 -4.440 58.820 1.00 53.78 71 VAL A CA 1
ATOM 509 C C . VAL A 1 71 ? -6.733 -3.427 59.753 1.00 53.78 71 VAL A C 1
ATOM 511 O O . VAL A 1 71 ? -6.102 -3.812 60.735 1.00 53.78 71 VAL A O 1
ATOM 514 N N . LYS A 1 72 ? -6.887 -2.115 59.520 1.00 51.47 72 LYS A N 1
ATOM 515 C CA . LYS A 1 72 ? -6.227 -1.078 60.339 1.00 51.47 72 LYS A CA 1
ATOM 516 C C . LYS A 1 72 ? -7.004 -0.674 61.603 1.00 51.47 72 LYS A C 1
ATOM 518 O O . LYS A 1 72 ? -6.424 -0.041 62.485 1.00 51.47 72 LYS A O 1
ATOM 523 N N . ALA A 1 73 ? -8.276 -1.053 61.730 1.00 51.28 73 ALA A N 1
ATOM 524 C CA . ALA A 1 73 ? -9.101 -0.678 62.881 1.00 51.28 73 ALA A CA 1
ATOM 525 C C . ALA A 1 73 ? -8.857 -1.543 64.138 1.00 51.28 73 ALA A C 1
ATOM 527 O O . ALA A 1 73 ? -9.076 -1.060 65.241 1.00 51.28 73 ALA A O 1
ATOM 528 N N . GLU A 1 74 ? -8.341 -2.773 64.018 1.00 52.72 74 GLU A N 1
ATOM 529 C CA . GLU A 1 74 ? -8.252 -3.696 65.171 1.00 52.72 74 GLU A CA 1
ATOM 530 C C . GLU A 1 74 ? -6.905 -3.658 65.935 1.00 52.72 74 GLU A C 1
ATOM 532 O O . GLU A 1 74 ? -6.776 -4.229 67.012 1.00 52.72 74 GLU A O 1
ATOM 537 N N . THR A 1 75 ? -5.874 -2.954 65.444 1.00 56.41 75 THR A N 1
ATOM 538 C CA . THR A 1 75 ? -4.544 -2.921 66.114 1.00 56.41 75 THR A CA 1
ATOM 539 C C . THR A 1 75 ? -4.284 -1.650 66.942 1.00 56.41 75 THR A C 1
ATOM 541 O O . THR A 1 75 ? -3.270 -1.559 67.632 1.00 56.41 75 THR A O 1
ATOM 544 N N . THR A 1 76 ? -5.210 -0.685 66.964 1.00 55.97 76 THR A N 1
ATOM 545 C CA . THR A 1 76 ? -5.052 0.569 67.734 1.00 55.97 76 THR A CA 1
ATOM 546 C C . THR A 1 76 ? -5.989 0.617 68.942 1.00 55.97 76 THR A C 1
ATOM 548 O O . THR A 1 76 ? -6.689 1.594 69.128 1.00 55.97 76 THR A O 1
ATOM 551 N N . ASP A 1 77 ? -6.026 -0.430 69.768 1.00 54.00 77 ASP A N 1
ATOM 552 C CA . ASP A 1 77 ? -6.721 -0.358 71.073 1.00 54.00 77 ASP A CA 1
ATOM 553 C C . ASP A 1 77 ? -5.904 -0.955 72.239 1.00 54.00 77 ASP A C 1
ATOM 555 O O . ASP A 1 77 ? -6.194 -0.721 73.401 1.00 54.00 77 ASP A O 1
ATOM 559 N N . ARG A 1 78 ? -4.772 -1.635 71.979 1.00 56.81 78 ARG A N 1
ATOM 560 C CA . ARG A 1 78 ? -3.945 -2.248 73.047 1.00 56.81 78 ARG A CA 1
ATOM 561 C C . ARG A 1 78 ? -2.796 -1.396 73.604 1.00 56.81 78 ARG A C 1
ATOM 563 O O . ARG A 1 78 ? -1.983 -1.922 74.360 1.00 56.81 78 ARG A O 1
ATOM 570 N N . LYS A 1 79 ? -2.659 -0.115 73.242 1.00 56.28 79 LYS A N 1
ATOM 571 C CA . LYS A 1 79 ? -1.485 0.697 73.649 1.00 56.28 79 LYS A CA 1
ATOM 572 C C . LYS A 1 79 ? -1.800 1.941 74.491 1.00 56.28 79 LYS A C 1
ATOM 574 O O . LYS A 1 79 ? -0.997 2.867 74.489 1.00 56.28 79 LYS A O 1
ATOM 579 N N . ASN A 1 80 ? -2.929 1.970 75.205 1.00 58.75 80 ASN A N 1
ATOM 580 C CA . ASN A 1 80 ? -3.265 3.082 76.109 1.00 58.75 80 ASN A CA 1
ATOM 581 C C . ASN A 1 80 ? -3.561 2.671 77.568 1.00 58.75 80 ASN A C 1
ATOM 583 O O . ASN A 1 80 ? -4.033 3.492 78.341 1.00 58.75 80 ASN A O 1
ATOM 587 N N . GLU A 1 81 ? -3.257 1.433 77.973 1.00 52.31 81 GLU A N 1
ATOM 588 C CA . GLU A 1 81 ? -3.419 0.986 79.374 1.00 52.31 81 GLU A CA 1
ATOM 589 C C . GLU A 1 81 ? -2.089 0.707 80.095 1.00 52.31 81 GLU A C 1
ATOM 591 O O . GLU A 1 81 ? -2.072 0.192 81.208 1.00 52.31 81 GLU A O 1
ATOM 596 N N . ALA A 1 82 ? -0.951 1.058 79.492 1.00 51.97 82 ALA A N 1
ATOM 597 C CA . ALA A 1 82 ? 0.359 0.865 80.108 1.00 51.97 82 ALA A CA 1
ATOM 598 C C . ALA A 1 82 ? 1.276 2.071 79.874 1.00 51.97 82 ALA A C 1
ATOM 600 O O . ALA A 1 82 ? 2.236 1.966 79.110 1.00 51.97 82 ALA A O 1
ATOM 601 N N . ASN A 1 83 ? 0.948 3.210 80.493 1.00 47.84 83 ASN A N 1
ATOM 602 C CA . ASN A 1 83 ? 1.906 4.128 81.131 1.00 47.84 83 ASN A CA 1
ATOM 603 C C . ASN A 1 83 ? 1.177 5.220 81.923 1.00 47.84 83 ASN A C 1
ATOM 605 O O . ASN A 1 83 ? 0.368 5.939 81.297 1.00 47.84 83 ASN A O 1
#

Radius of gyration: 32.3 Å; chains: 1; bounding box: 37×18×101 Å

pLDDT: mean 75.39, std 19.1, range [47.84, 96.62]

Foldseek 3Di:
DDCDPVNVVVVVVVVCVVCPPVNVVVVCVVVVVVVVVVVVVVVVVVVVVVVVVVVVVVVVVVVVVVVVVVVVPPPPPPPPPDD

Secondary structure (DSSP, 8-state):
----HHHHHHHHHHHHHHHHHHHHHHHHHHHHHHHHHHHHHHHHHHHHHHHHHHHHHHHHHHHHHHHHHHHSSSSSSSSSS--

Sequence (83 aa):
MHLGAQELIVILLIVLILFGGKKVAGLGKAMGTSLREFKEEVNKTSDAVKDGADAVKAEASEAKQAAEGAVKAETTDRKNEAN